Protein 4RBX (pdb70)

Radius of gyration: 8.84 Å; Cα contacts (8 Å, |Δi|>4): 62; chains: 1; bounding box: 13×23×19 Å

B-factor: mean 14.04, std 6.72, range [5.76, 45.88]

InterPro domains:
  IPR002366 Alpha-defensin, N-terminal [PF00879] (1-49)
  IPR002366 Alpha-defensin, N-terminal [SM01418] (1-51)
  IPR006080 Beta/alpha-defensin, C-terminal [SM00048] (65-93)
  IPR006081 Alpha-defensin, C-terminal [PF00323] (65-93)
  IPR006081 Alpha-defensin, C-terminal [PS00269] (65-93)
  IPR016327 Alpha-defensin [PIRSF001875] (1-94)
  IPR016327 Alpha-defensin [PTHR11876] (1-94)

Sequence (32 aa):
ATCYCRTGRCATRREESLLSSGVCRISSGRLYRLCCR

Foldseek 3Di:
DDKDFDPDDEDPPWDFDDWDADPRDTTTITHD

Nearest PDB structures (foldseek):
  4rbx-assembly1_A  TM=1.032E+00  e=2.057E-05  Homo sapiens
  4e82-assembly1_A  TM=9.851E-01  e=5.845E-05  Homo sapiens
  4rbw-assembly1_A  TM=9.032E-01  e=7.108E-05  Homo sapiens
  5cui-assembly1_A  TM=8.866E-01  e=7.588E-05  Homo sapiens
  3i5w-assembly1_B  TM=9.174E-01  e=1.457E-04  Homo sapiens

Organism: Homo sapiens (NCBI:txid9606)

Solvent-accessible surface area: 2736 Å² total; per-residue (Å²): 124,83,54,103,71,67,140,34,197,32,43,150,188,11,72,108,68,31,95,14,188,96,98,66,153,117,70,94,45,0,14,112

GO terms:
  GO:0061844 antimicrobial humoral immune response mediated by antimicrobial peptide (P, IDA)
  GO:0034774 secretory granule lumen (C, TAS)
  GO:0005576 extracellular region (C, TAS)
  GO:0005796 Golgi lumen (C, TAS)
  GO:0005515 protein binding (F, IPI)
  GO:0005576 extracellular region (C, IDA)
  GO:0030141 secretory granule (C, IDA)
  GO:0042803 protein homodimerization activity (F, IDA)
  GO:0031640 killing of cells of another organism (P, IDA)
  GO:0050829 defense response to Gram-negative bacterium (P, IDA)
  GO:0050830 defens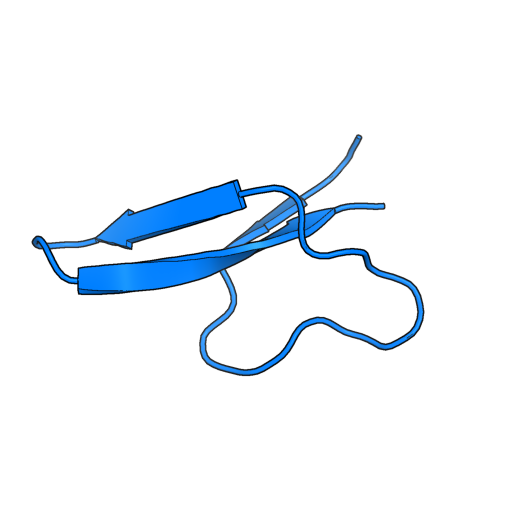e response to Gram-positive bacterium (P, IDA)
  GO:0032757 positive regulation of interleukin-8 production (P, IDA)
  GO:0051289 protein homotetramerization (P, IDA)
  GO:0005576 extracellular region (C, EXP)
  GO:0061844 antimicrobial humoral immune response mediated by antimicrobial peptide (P, IC)
  GO:0045087 innate immune response (P, IMP)
  GO:1905710 positive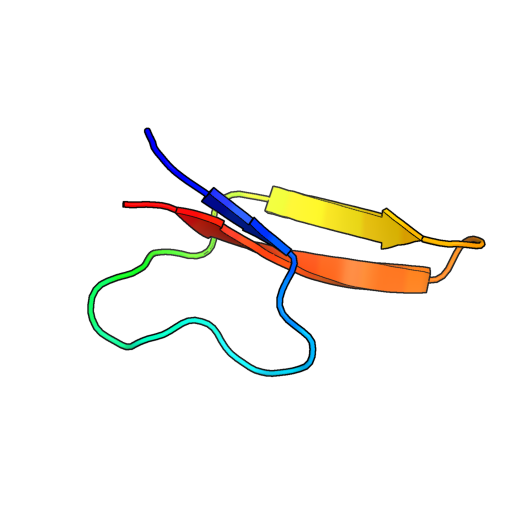 regulation of membrane permeability (P, IMP)
  GO:0050829 defense response to Gram-negative bacterium (P, IMP)
  GO:0050830 defense response to Gram-positive bacterium (P, IMP)

Secondary structure (DSSP, 8-state):
--EEEESSPPPTTSEEEEEEEETTEEEEEEE-

Structure (mmCIF, N/CA/C/O backbone):
data_4RBX
#
_entry.id   4RBX
#
_cell.length_a   41.957
_cell.length_b   41.957
_cell.length_c   68.025
_cell.angle_alpha   90.00
_cell.angle_beta   90.00
_cell.angle_gamma   120.00
#
_symmetry.space_group_name_H-M   'P 65 2 2'
#
loop_
_entity.id
_entity.type
_entity.pdbx_description
1 polymer Defensin-5
2 non-polymer 'SULFATE ION'
3 water water
#
loop_
_atom_site.group_PDB
_atom_site.id
_atom_site.type_symbol
_atom_site.label_atom_id
_atom_site.label_alt_id
_atom_site.label_comp_id
_atom_site.label_asym_id
_atom_site.label_entity_id
_atom_site.label_seq_id
_atom_site.pdbx_PDB_ins_code
_atom_site.Cartn_x
_atom_site.Cartn_y
_atom_site.Cartn_z
_atom_site.occupancy
_atom_site.B_iso_or_equiv
_atom_site.auth_seq_id
_atom_site.auth_comp_id
_atom_site.auth_asym_id
_atom_site.auth_atom_id
_atom_site.pdbx_PDB_model_num
ATOM 1 N N . ALA A 1 1 ? 12.048 -5.642 79.904 1.00 10.12 1 ALA A N 1
ATOM 2 C CA . ALA A 1 1 ? 11.931 -6.560 81.056 1.00 8.78 1 ALA A CA 1
ATOM 3 C C . ALA A 1 1 ? 12.667 -7.851 80.771 1.00 7.62 1 ALA A C 1
ATOM 4 O O . ALA A 1 1 ? 12.712 -8.313 79.632 1.00 8.03 1 ALA A O 1
ATOM 13 N N . THR A 1 2 ? 13.225 -8.415 81.835 1.00 6.51 2 THR A N 1
ATOM 14 C CA . THR A 1 2 ? 13.981 -9.650 81.794 1.00 6.14 2 THR A CA 1
ATOM 15 C C . THR A 1 2 ? 13.216 -10.682 82.580 1.00 5.76 2 THR A C 1
ATOM 16 O O . THR A 1 2 ? 12.826 -10.449 83.728 1.00 7.43 2 THR A O 1
ATOM 27 N N . CYS A 1 3 ? 13.003 -11.834 81.966 1.00 6.28 3 CYS A N 1
ATOM 28 C CA . CYS A 1 3 ? 12.045 -12.799 82.466 1.00 7.07 3 CYS A CA 1
ATOM 29 C C . CYS A 1 3 ? 12.581 -14.214 82.559 1.00 6.37 3 CYS A C 1
ATOM 30 O O . CYS A 1 3 ? 13.535 -14.591 81.874 1.00 7.97 3 CYS A O 1
ATOM 37 N N . TYR A 1 4 ? 11.915 -14.987 83.421 1.00 7.13 4 TYR A N 1
ATOM 38 C CA . TYR A 1 4 ? 12.187 -16.410 83.649 1.00 6.73 4 TYR A CA 1
ATOM 39 C C . TYR A 1 4 ? 10.893 -17.191 83.618 1.00 6.48 4 TYR A C 1
ATOM 40 O O . TYR A 1 4 ? 9.883 -16.739 84.165 1.00 7.95 4 TYR A O 1
ATOM 58 N N . CYS A 1 5 ? 10.934 -18.362 83.010 1.00 7.33 5 CYS A N 1
ATOM 59 C CA . CYS A 1 5 ? 9.874 -19.346 83.158 1.00 7.83 5 CYS A CA 1
ATOM 60 C C . CYS A 1 5 ? 10.231 -20.192 84.366 1.00 8.07 5 CYS A C 1
ATOM 61 O O . CYS A 1 5 ? 11.237 -20.914 84.330 1.00 11.66 5 CYS A O 1
ATOM 68 N N . ARG A 1 6 ? 9.471 -20.092 85.444 1.00 7.86 6 ARG A N 1
ATOM 69 C CA . ARG A 1 6 ? 9.876 -20.717 86.685 1.00 8.79 6 ARG A CA 1
ATOM 70 C C . ARG A 1 6 ? 9.143 -22.016 86.955 1.00 9.15 6 ARG A C 1
ATOM 71 O O . ARG A 1 6 ? 7.992 -22.194 86.556 1.00 10.82 6 ARG A O 1
ATOM 92 N N . THR A 1 7 ? 9.819 -22.919 87.658 1.00 9.77 7 THR A N 1
ATOM 93 C CA . THR A 1 7 ? 9.237 -24.185 88.074 1.00 11.57 7 THR A CA 1
ATOM 94 C C . THR A 1 7 ? 8.329 -24.006 89.272 1.00 10.59 7 THR A C 1
ATOM 95 O O . THR A 1 7 ? 7.405 -24.802 89.459 1.00 12.29 7 THR A O 1
ATOM 106 N N . GLY A 1 8 ? 8.598 -22.982 90.076 1.00 10.38 8 GLY A N 1
ATOM 107 C CA . GLY A 1 8 ? 7.829 -22.692 91.266 1.00 12.19 8 GLY A CA 1
ATOM 108 C C . GLY A 1 8 ? 7.299 -21.276 91.227 1.00 9.59 8 GLY A C 1
ATOM 109 O O . GLY A 1 8 ? 6.830 -20.789 90.197 1.00 11.92 8 GLY A O 1
ATOM 113 N N . ARG A 1 9 ? 7.350 -20.608 92.364 1.00 10.26 9 ARG A N 1
ATOM 114 C CA . ARG A 1 9 ? 6.832 -19.253 92.466 1.00 9.18 9 ARG A CA 1
ATOM 115 C C . ARG A 1 9 ? 7.838 -18.240 91.943 1.00 8.62 9 ARG A C 1
ATOM 116 O O . ARG A 1 9 ? 9.028 -18.549 91.775 1.00 10.59 9 ARG A O 1
ATOM 137 N N . CYS A 1 10 ? 7.386 -17.029 91.652 1.00 9.72 10 CYS A N 1
ATOM 138 C CA . CYS A 1 10 ? 8.306 -15.971 91.262 1.00 9.06 10 CYS A CA 1
ATOM 139 C C . CYS A 1 10 ? 9.187 -15.588 92.451 1.00 9.44 10 CYS A C 1
ATOM 140 O O . CYS A 1 10 ? 8.773 -15.710 93.611 1.00 11.78 10 CYS A O 1
ATOM 147 N N . ALA A 1 11 ? 10.393 -15.089 92.187 1.00 13.16 11 ALA A N 1
ATOM 148 C CA . ALA A 1 11 ? 11.211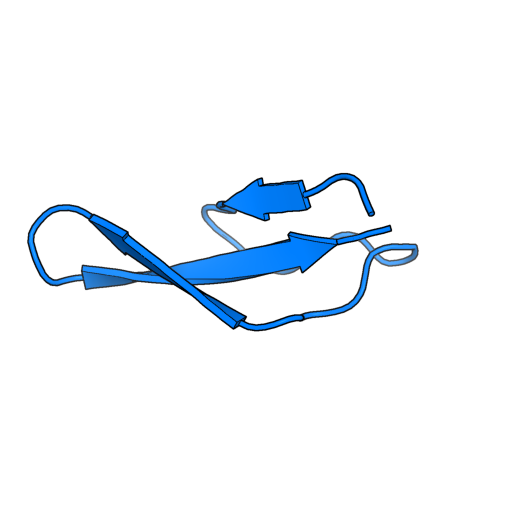 -14.472 93.253 1.00 13.14 11 ALA A CA 1
ATOM 149 C C . ALA A 1 11 ? 10.529 -13.211 93.797 1.00 16.74 11 ALA A C 1
ATOM 150 O O . ALA A 1 11 ? 9.691 -12.607 93.127 1.00 15.67 11 ALA A O 1
ATOM 157 N N . THR A 1 12 ? 10.867 -12.810 95.025 1.00 17.56 12 THR A N 1
ATOM 158 C CA . THR A 1 12 ? 10.191 -11.666 95.638 1.00 19.63 12 THR A CA 1
ATOM 159 C C . THR A 1 12 ? 10.411 -10.370 94.838 1.00 16.80 12 THR A C 1
ATOM 160 O O . THR A 1 12 ? 9.537 -9.497 94.815 1.00 24.24 12 THR A O 1
ATOM 171 N N A ARG A 1 13 ? 11.542 -10.217 94.167 0.62 16.73 13 ARG A N 1
ATOM 172 N N B ARG A 1 13 ? 11.583 -10.313 94.194 0.38 16.90 13 ARG A N 1
ATOM 173 C CA A ARG A 1 13 ? 11.763 -8.990 93.400 0.62 18.42 13 ARG A CA 1
ATOM 174 C CA B ARG A 1 13 ? 12.027 -9.224 93.315 0.38 21.60 13 ARG A CA 1
ATOM 175 C C A ARG A 1 13 ? 11.137 -9.040 91.992 0.62 15.89 13 ARG A C 1
ATOM 176 C C B ARG A 1 13 ? 11.523 -9.373 91.902 0.38 19.20 13 ARG A C 1
ATOM 177 O O A ARG A 1 13 ? 10.930 -7.997 91.383 0.62 17.79 13 ARG A O 1
ATOM 178 O O B ARG A 1 13 ? 12.192 -8.948 90.955 0.38 23.16 13 ARG A O 1
ATOM 219 N N A GLU A 1 14 ? 10.856 -10.246 91.489 0.62 12.91 14 GLU A N 1
ATOM 220 N N B GLU A 1 14 ? 10.375 -10.003 91.742 0.38 8.35 14 GLU A N 1
ATOM 221 C CA A GLU A 1 14 ? 10.082 -10.446 90.246 0.62 12.04 14 GLU A CA 1
ATOM 222 C CA B GLU A 1 14 ? 9.860 -10.201 90.428 0.38 9.53 14 GLU A CA 1
ATOM 223 C C A GLU A 1 14 ? 8.567 -10.277 90.423 0.62 13.68 14 GLU A C 1
ATOM 224 C C B GLU A 1 14 ? 8.420 -10.010 90.494 0.38 13.40 14 GLU A C 1
ATOM 225 O O A GLU A 1 14 ? 8.047 -10.463 91.532 0.62 15.14 14 GLU A O 1
ATOM 226 O O B GLU A 1 14 ? 7.804 -9.900 91.560 0.38 11.77 14 GLU A O 1
ATOM 249 N N . SER A 1 15 ? 7.867 -9.991 89.317 1.00 13.06 15 SER A N 1
ATOM 250 C CA . SER A 1 15 ? 6.440 -9.920 89.244 1.00 13.19 15 SER A CA 1
ATOM 251 C C . SER A 1 15 ? 5.993 -10.929 88.234 1.00 8.59 15 SER A C 1
ATOM 252 O O . SER A 1 15 ? 6.583 -11.031 87.142 1.00 9.34 15 SER A O 1
ATOM 261 N N A LEU A 1 16 ? 4.891 -11.588 88.541 0.59 8.40 16 LEU A N 1
ATOM 262 N N B LEU A 1 16 ? 4.976 -11.709 88.563 0.41 8.13 16 LEU A N 1
ATOM 263 C CA A LEU A 1 16 ? 4.245 -12.466 87.596 0.59 6.94 16 LEU A CA 1
ATOM 264 C CA B LEU A 1 16 ? 4.322 -12.495 87.533 0.41 6.95 16 LEU A CA 1
ATOM 265 C C A LEU A 1 16 ? 3.707 -11.646 86.437 0.59 7.98 16 LEU A C 1
ATOM 266 C C B LEU A 1 16 ? 3.846 -11.545 86.452 0.41 7.81 16 LEU A C 1
ATOM 267 O O A LEU A 1 16 ? 2.903 -10.727 86.635 0.59 9.01 16 LEU A O 1
ATOM 268 O O B LEU A 1 16 ? 3.331 -10.463 86.757 0.41 7.85 16 LEU A O 1
ATOM 299 N N A SER A 1 17 ? 4.160 -11.972 85.227 0.59 7.39 17 SER A N 1
ATOM 300 N N B SER A 1 17 ? 4.028 -11.946 85.194 0.41 7.89 17 SER A N 1
ATOM 301 C CA A SER A 1 17 ? 3.834 -11.177 84.046 0.59 7.83 17 SER A CA 1
ATOM 302 C CA B SER A 1 17 ? 3.637 -11.123 84.051 0.41 8.16 17 SER A CA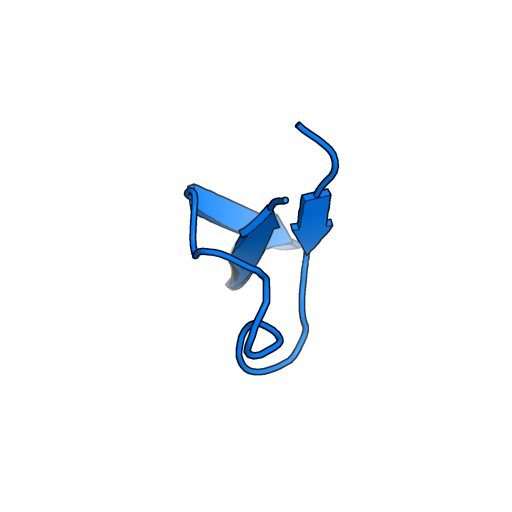 1
ATOM 303 C C A SER A 1 17 ? 3.024 -11.919 82.976 0.59 7.70 17 SER A C 1
ATOM 304 C C B SER A 1 17 ? 3.136 -11.956 82.875 0.41 8.34 1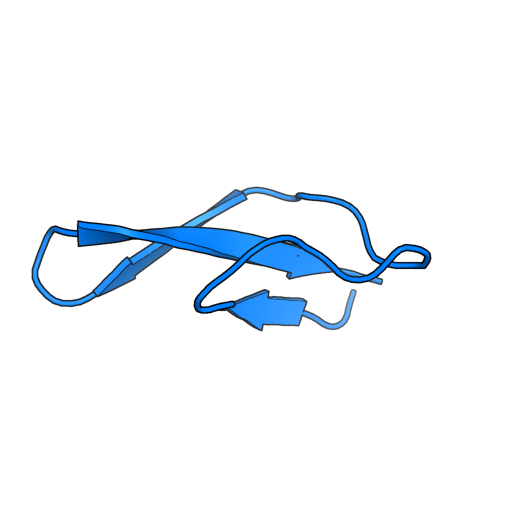7 SER A C 1
ATOM 305 O O A SER A 1 17 ? 2.554 -11.298 82.030 0.59 7.09 17 SER A O 1
ATOM 306 O O B SER A 1 17 ? 3.022 -11.452 81.750 0.41 8.07 17 SER A O 1
ATOM 321 N N . GLY A 1 18 ? 2.862 -13.229 83.122 1.00 7.58 18 GLY A N 1
ATOM 322 C CA . GLY A 1 18 ? 2.254 -14.075 82.112 1.00 8.46 18 GLY A CA 1
ATOM 323 C C . GLY A 1 18 ? 2.424 -15.517 82.524 1.00 6.46 18 GLY A C 1
ATOM 324 O O . GLY A 1 18 ? 2.787 -15.821 83.672 1.00 7.25 18 GLY A O 1
ATOM 329 N N . VAL A 1 19 ? 2.174 -16.406 81.586 1.00 6.51 19 VAL A N 1
ATOM 330 C CA . VAL A 1 19 ? 2.487 -17.810 81.762 1.00 6.13 19 VAL A CA 1
ATOM 331 C C . VAL A 1 19 ? 3.372 -18.264 80.624 1.00 5.82 19 VAL A C 1
ATOM 332 O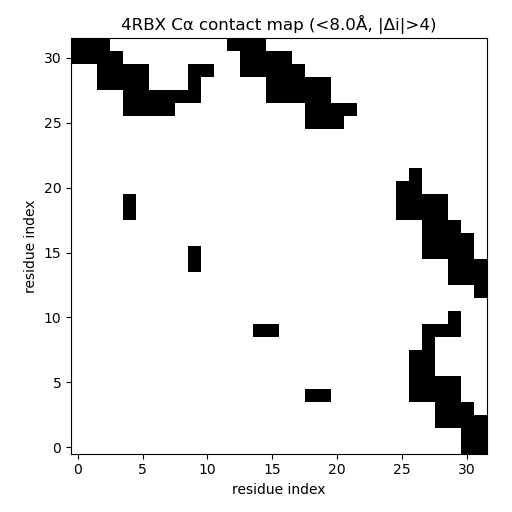 O . VAL A 1 19 ? 3.268 -17.766 79.501 1.00 8.04 19 VAL A O 1
ATOM 345 N N . CYS A 1 20 ? 4.249 -19.200 80.927 1.00 6.22 20 CYS A N 1
ATOM 346 C CA . CYS A 1 20 ? 4.959 -19.970 79.922 1.00 6.91 20 CYS A CA 1
ATOM 347 C C . CYS A 1 20 ? 4.233 -21.285 79.731 1.00 7.07 20 CYS A C 1
ATOM 348 O O . CYS A 1 20 ? 3.624 -21.810 80.656 1.00 11.35 20 CYS A O 1
ATOM 355 N N . ARG A 1 21 ? 4.268 -21.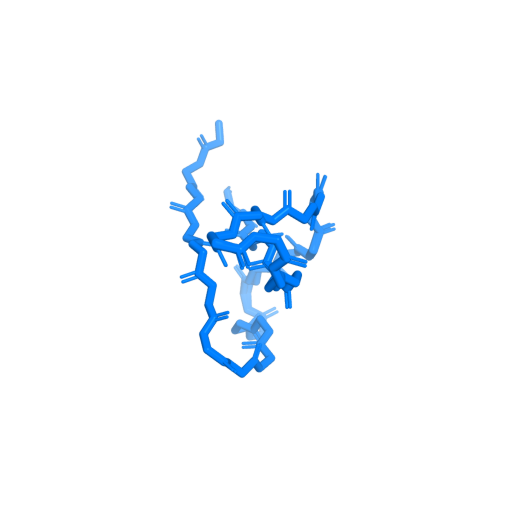818 78.521 1.00 9.05 21 ARG A N 1
ATOM 356 C CA . ARG A 1 21 ? 3.623 -23.078 78.218 1.00 8.00 21 ARG A CA 1
ATOM 357 C C . ARG A 1 21 ? 4.702 -23.994 77.701 1.00 8.10 21 ARG A C 1
ATOM 358 O O . ARG A 1 21 ? 5.437 -23.635 76.776 1.00 9.92 21 ARG A O 1
ATOM 379 N N . ILE A 1 22 ? 4.827 -25.162 78.315 1.00 9.07 22 ILE A N 1
ATOM 380 C CA . ILE A 1 22 ? 5.791 -26.154 77.898 1.00 11.12 22 ILE A CA 1
ATOM 381 C C . ILE A 1 22 ? 5.070 -27.501 77.856 1.00 10.79 22 ILE A C 1
ATOM 382 O O . ILE A 1 22 ? 4.595 -27.985 78.866 1.00 11.32 22 ILE A O 1
ATOM 398 N N A SER A 1 23 ? 4.979 -28.091 76.670 0.53 12.12 23 SER A N 1
ATOM 399 N N B SER A 1 23 ? 4.998 -28.073 76.658 0.47 12.06 23 SER A N 1
ATOM 400 C CA A SER A 1 23 ? 4.273 -29.363 76.479 0.53 13.44 23 SER A CA 1
ATOM 401 C CA B SER A 1 23 ? 4.263 -29.314 76.409 0.47 13.62 23 SER A CA 1
ATOM 402 C C A SER A 1 23 ? 2.822 -29.302 76.964 0.53 12.47 23 SER A C 1
ATOM 403 C C B SER A 1 23 ? 2.865 -29.271 77.024 0.47 12.38 23 SER A C 1
ATOM 404 O O A SER A 1 23 ? 2.270 -30.276 77.467 0.53 11.69 23 SER A O 1
ATOM 405 O O B SER A 1 23 ? 2.406 -30.213 77.687 0.47 12.12 23 SER A O 1
ATOM 420 N N . GLY A 1 24 ? 2.195 -28.150 76.785 1.00 10.75 24 GLY A N 1
ATOM 421 C CA . GLY A 1 24 ? 0.821 -27.982 77.193 1.00 10.97 24 GLY A CA 1
ATOM 422 C C . GLY A 1 24 ? 0.597 -27.778 78.676 1.00 11.71 24 GLY A C 1
ATOM 423 O O . GLY A 1 24 ? -0.558 -27.798 79.112 1.00 17.96 24 GLY A O 1
ATOM 428 N N . ARG A 1 25 ? 1.665 -27.586 79.449 1.00 9.26 25 ARG A N 1
ATOM 429 C CA . ARG A 1 25 ? 1.542 -27.295 80.870 1.00 10.34 25 ARG A CA 1
ATOM 430 C C . ARG A 1 25 ? 1.987 -25.862 81.148 1.00 7.90 25 ARG A C 1
ATOM 431 O O . ARG A 1 25 ? 2.878 -25.345 80.478 1.00 9.03 25 ARG A O 1
ATOM 452 N N . LEU A 1 26 ? 1.356 -25.236 82.129 1.00 7.74 26 LEU A N 1
ATOM 453 C CA . LEU A 1 26 ? 1.615 -23.837 82.439 1.00 7.17 26 LEU A CA 1
ATOM 454 C C . LEU A 1 26 ? 2.600 -23.662 83.577 1.00 7.04 26 LEU A C 1
ATOM 455 O O . LEU A 1 26 ? 2.541 -24.365 84.596 1.00 9.65 26 LEU A O 1
ATOM 471 N N . TYR A 1 27 ? 3.470 -22.678 83.408 1.00 6.69 27 TYR A N 1
ATOM 472 C CA . TYR A 1 27 ? 4.456 -22.266 84.394 1.00 7.11 27 TYR A CA 1
ATOM 473 C C . TYR A 1 27 ? 4.371 -20.761 84.520 1.00 6.16 27 TYR A C 1
ATOM 474 O O . TYR A 1 27 ? 3.990 -20.060 83.568 1.00 7.61 27 TYR A O 1
ATOM 492 N N . ARG A 1 28 ? 4.730 -20.225 85.669 1.00 6.31 28 ARG A N 1
ATOM 493 C CA . ARG A 1 28 ? 4.775 -18.772 85.827 1.00 6.82 28 ARG A CA 1
ATOM 494 C C . ARG A 1 28 ? 5.854 -18.130 84.965 1.00 6.09 28 ARG A C 1
ATOM 495 O O . ARG A 1 28 ? 6.978 -18.618 84.919 1.00 7.59 28 ARG A O 1
ATOM 516 N N . LEU A 1 29 ? 5.511 -17.016 84.317 1.00 5.95 29 LEU A N 1
ATOM 517 C CA . LEU A 1 29 ? 6.481 -16.121 83.706 1.00 5.88 29 LEU A CA 1
ATOM 518 C C . LEU A 1 29 ? 6.722 -14.987 84.674 1.00 6.29 29 LEU A C 1
ATOM 519 O O . LEU A 1 29 ? 5.796 -14.253 85.014 1.00 7.33 29 LEU A O 1
ATOM 535 N N . C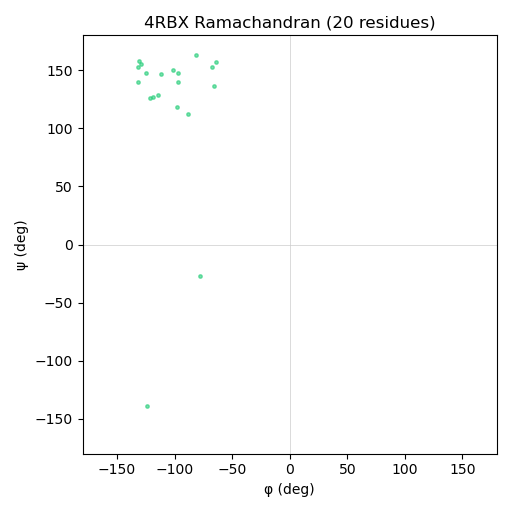YS A 1 30 ? 7.963 -14.856 85.136 1.00 6.50 30 CYS A N 1
ATOM 536 C CA . CYS A 1 30 ? 8.314 -13.903 86.173 1.00 6.69 30 CYS A CA 1
ATOM 537 C C . CYS A 1 30 ? 9.324 -12.909 85.642 1.00 6.86 30 CYS A C 1
ATOM 538 O O . CYS A 1 30 ? 10.345 -13.308 85.094 1.00 8.28 30 CYS A O 1
ATOM 545 N N . CYS A 1 31 ? 9.035 -11.621 85.778 1.00 6.98 31 CYS A N 1
ATOM 546 C CA . CYS A 1 31 ? 9.820 -10.583 85.120 1.00 7.21 31 CYS A CA 1
ATOM 547 C C . CYS A 1 31 ? 10.266 -9.500 86.088 1.00 7.07 31 CYS A C 1
ATOM 548 O O . CYS A 1 31 ? 9.635 -9.232 87.117 1.00 8.82 31 CYS A O 1
ATOM 555 N N . ARG A 1 32 ? 11.354 -8.841 85.704 1.00 8.12 32 ARG A N 1
ATOM 556 C CA . ARG A 1 32 ? 11.915 -7.695 86.412 1.00 9.07 32 ARG A CA 1
ATOM 557 C C . ARG A 1 32 ? 12.340 -6.637 85.433 1.00 9.85 32 ARG A C 1
ATOM 558 O O . ARG A 1 32 ? 12.565 -5.490 85.847 1.00 12.33 32 ARG A O 1
#